Protein AF-A0A943I7S5-F1 (afdb_monomer_lite)

Structure (mmCIF, N/CA/C/O backbone):
data_AF-A0A943I7S5-F1
#
_entry.id   AF-A0A943I7S5-F1
#
loop_
_atom_site.group_PDB
_atom_site.id
_atom_site.type_symbol
_atom_site.label_atom_id
_atom_site.label_alt_id
_atom_site.label_comp_id
_atom_site.label_asym_id
_atom_site.label_entity_id
_atom_site.label_seq_id
_atom_site.pdbx_PDB_ins_code
_atom_site.Cartn_x
_atom_site.Cartn_y
_atom_site.Cartn_z
_atom_site.occupancy
_atom_site.B_iso_or_equiv
_atom_site.auth_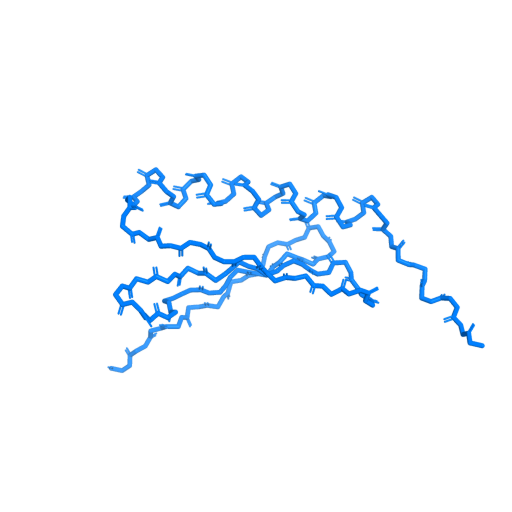seq_id
_atom_site.auth_comp_id
_atom_site.auth_asym_id
_atom_site.auth_atom_id
_atom_site.pdbx_PDB_model_num
ATOM 1 N N . MET A 1 1 ? 8.598 -12.351 -26.338 1.00 44.34 1 MET A N 1
ATOM 2 C CA . MET A 1 1 ? 7.909 -11.793 -25.154 1.00 44.34 1 MET A CA 1
ATOM 3 C C . MET A 1 1 ? 8.643 -10.520 -24.776 1.00 44.34 1 MET A C 1
ATOM 5 O O . MET A 1 1 ? 9.832 -10.613 -24.490 1.00 44.34 1 MET A O 1
ATOM 9 N N . SER A 1 2 ? 8.021 -9.341 -24.884 1.00 47.91 2 SER A N 1
ATOM 10 C CA . SER A 1 2 ? 8.672 -8.119 -24.403 1.00 47.91 2 SER A CA 1
ATOM 11 C C . SER A 1 2 ? 8.868 -8.278 -22.902 1.00 47.91 2 SER A C 1
ATOM 13 O O . SER A 1 2 ? 7.901 -8.499 -22.176 1.00 47.91 2 SER A O 1
ATOM 15 N N . LYS A 1 3 ? 10.120 -8.229 -22.442 1.00 56.69 3 LYS A N 1
ATOM 16 C CA . LYS A 1 3 ? 10.412 -8.043 -21.024 1.00 56.69 3 LYS A CA 1
ATOM 17 C C . LYS A 1 3 ? 9.686 -6.760 -20.628 1.00 56.69 3 LYS A C 1
ATOM 19 O O . LYS A 1 3 ? 10.104 -5.688 -21.057 1.00 56.69 3 LYS A O 1
ATOM 24 N N . ASN A 1 4 ? 8.575 -6.853 -19.895 1.00 63.41 4 ASN A N 1
ATOM 25 C CA . ASN A 1 4 ? 8.119 -5.698 -19.133 1.00 63.41 4 ASN A CA 1
ATOM 26 C C . ASN A 1 4 ? 9.322 -5.327 -18.268 1.00 63.41 4 ASN A C 1
ATOM 28 O O . ASN A 1 4 ? 9.752 -6.128 -17.438 1.00 63.41 4 ASN A O 1
ATOM 32 N N . ASN A 1 5 ? 9.949 -4.189 -18.564 1.00 79.06 5 ASN A N 1
ATOM 33 C CA . ASN A 1 5 ? 11.095 -3.695 -17.816 1.00 79.06 5 ASN A CA 1
ATOM 34 C C . ASN A 1 5 ? 10.573 -3.195 -16.472 1.00 79.06 5 ASN A C 1
ATOM 36 O O . ASN A 1 5 ? 10.398 -1.994 -16.284 1.00 79.06 5 ASN A O 1
ATOM 40 N N . PHE A 1 6 ? 10.282 -4.138 -15.577 1.00 89.62 6 PHE A N 1
ATOM 41 C CA . PHE A 1 6 ? 9.857 -3.848 -14.224 1.00 89.62 6 PHE A CA 1
ATOM 42 C C . PHE A 1 6 ? 10.931 -2.994 -13.553 1.00 89.62 6 PHE A C 1
ATOM 44 O O . PHE A 1 6 ? 12.082 -3.405 -13.378 1.00 89.62 6 PHE A O 1
ATOM 51 N N . ASN A 1 7 ? 10.568 -1.772 -13.202 1.00 94.06 7 ASN A N 1
ATOM 52 C CA . ASN A 1 7 ? 11.461 -0.820 -12.587 1.00 94.06 7 ASN A CA 1
ATOM 53 C C . ASN A 1 7 ? 11.528 -1.075 -11.076 1.00 94.06 7 ASN A C 1
ATOM 55 O O . ASN A 1 7 ? 10.770 -0.511 -10.286 1.00 94.06 7 ASN A O 1
ATOM 59 N N . HIS A 1 8 ? 12.493 -1.897 -10.661 1.00 93.44 8 HIS A N 1
ATOM 60 C CA . HIS A 1 8 ? 12.718 -2.232 -9.251 1.00 93.44 8 HIS A CA 1
ATOM 61 C C . HIS A 1 8 ? 12.906 -1.007 -8.344 1.00 93.44 8 HIS A C 1
ATOM 63 O O . HIS A 1 8 ? 12.455 -1.029 -7.197 1.00 93.44 8 HIS A O 1
ATOM 69 N N . ASN A 1 9 ? 13.515 0.074 -8.844 1.00 95.75 9 ASN A N 1
ATOM 70 C CA . ASN A 1 9 ? 13.698 1.304 -8.069 1.00 95.75 9 ASN A CA 1
ATOM 71 C C . ASN A 1 9 ? 12.357 2.004 -7.824 1.00 95.75 9 ASN A C 1
ATOM 73 O O . ASN A 1 9 ? 12.073 2.432 -6.706 1.00 95.75 9 ASN A O 1
ATOM 77 N N . MET A 1 10 ? 11.512 2.084 -8.854 1.00 96.31 10 MET A N 1
ATOM 78 C CA . MET A 1 10 ? 10.181 2.675 -8.733 1.00 96.31 10 MET A CA 1
ATOM 79 C C . MET A 1 10 ? 9.278 1.837 -7.823 1.00 96.31 10 MET A C 1
ATOM 81 O O . MET A 1 10 ? 8.600 2.392 -6.961 1.00 96.31 10 MET A O 1
ATOM 85 N N . PHE A 1 11 ? 9.322 0.511 -7.955 1.00 96.62 11 PHE A N 1
ATOM 86 C CA . PHE A 1 11 ? 8.602 -0.389 -7.058 1.00 96.62 11 PHE A CA 1
ATOM 87 C C . PHE A 1 11 ? 9.054 -0.232 -5.604 1.00 96.62 11 PHE A C 1
ATOM 89 O O . PHE A 1 11 ? 8.216 -0.063 -4.723 1.00 96.62 11 PHE A O 1
ATOM 96 N N . SER A 1 12 ? 10.367 -0.206 -5.354 1.00 96.19 12 SER A N 1
ATOM 97 C CA . SER A 1 12 ? 10.915 -0.021 -4.003 1.00 96.19 12 SER A CA 1
ATOM 98 C C . SER A 1 12 ? 10.491 1.317 -3.399 1.00 96.19 12 SER A C 1
ATOM 100 O O . SER A 1 12 ? 10.126 1.375 -2.227 1.00 96.19 12 SER A O 1
ATOM 102 N N . LYS A 1 13 ? 10.466 2.389 -4.204 1.00 97.19 13 LYS A N 1
ATOM 103 C CA . LYS A 1 13 ? 9.948 3.691 -3.772 1.00 97.19 13 LYS A CA 1
ATOM 104 C C . LYS A 1 13 ? 8.461 3.608 -3.405 1.00 97.19 13 LYS A C 1
ATOM 106 O O . LYS A 1 13 ? 8.099 3.990 -2.297 1.00 97.19 13 LYS A O 1
ATOM 111 N N . ASN A 1 14 ? 7.619 3.077 -4.296 1.00 97.62 14 ASN A N 1
ATOM 112 C CA . ASN A 1 14 ? 6.179 2.939 -4.047 1.00 97.62 14 ASN A CA 1
ATOM 113 C C . ASN A 1 14 ? 5.898 2.089 -2.798 1.00 97.62 14 ASN A C 1
ATOM 115 O O . ASN A 1 14 ? 4.997 2.410 -2.025 1.00 97.62 14 ASN A O 1
ATOM 119 N N . LEU A 1 15 ? 6.677 1.025 -2.584 1.00 97.25 15 LEU A N 1
ATOM 120 C CA . LEU A 1 15 ? 6.558 0.157 -1.418 1.00 97.25 15 LEU A CA 1
ATOM 121 C C . LEU A 1 15 ? 6.965 0.882 -0.126 1.00 97.25 15 LEU A C 1
ATOM 123 O O . LEU A 1 15 ? 6.247 0.784 0.866 1.00 97.25 15 LEU A O 1
ATOM 127 N N . ASN A 1 16 ? 8.055 1.655 -0.138 1.00 97.75 16 ASN A N 1
ATOM 128 C CA . ASN A 1 16 ? 8.465 2.472 1.009 1.00 97.75 16 ASN A CA 1
ATOM 129 C C . ASN A 1 16 ? 7.414 3.530 1.364 1.00 97.75 16 ASN A C 1
ATOM 131 O O . ASN A 1 16 ? 7.031 3.646 2.528 1.00 97.75 16 ASN A O 1
ATOM 135 N N . ASP A 1 17 ? 6.901 4.255 0.368 1.00 97.44 17 ASP A N 1
ATOM 136 C CA . ASP A 1 17 ? 5.848 5.256 0.567 1.00 97.44 17 ASP A CA 1
ATOM 137 C C . ASP A 1 17 ? 4.577 4.610 1.157 1.00 97.44 17 ASP A C 1
ATOM 139 O O . ASP A 1 17 ? 3.959 5.153 2.078 1.00 97.44 17 ASP A O 1
ATOM 143 N N . ALA A 1 18 ? 4.218 3.410 0.683 1.00 97.38 18 ALA A N 1
ATOM 144 C CA . ALA A 1 18 ? 3.121 2.618 1.232 1.00 97.38 18 ALA A CA 1
ATOM 145 C C . ALA A 1 18 ? 3.362 2.207 2.695 1.00 97.38 18 ALA A C 1
ATOM 147 O O . ALA A 1 18 ? 2.446 2.313 3.513 1.00 97.38 18 ALA A O 1
ATOM 148 N N . TYR A 1 19 ? 4.578 1.778 3.048 1.00 97.12 19 TYR A N 1
ATOM 149 C CA . TYR A 1 19 ? 4.937 1.437 4.428 1.00 97.12 19 TYR A CA 1
ATOM 150 C C . TYR A 1 19 ? 4.825 2.635 5.375 1.00 97.12 19 TYR A C 1
ATOM 152 O O . TYR A 1 19 ? 4.240 2.495 6.451 1.00 97.12 19 TYR A O 1
ATOM 160 N N . PHE A 1 20 ? 5.324 3.812 4.983 1.00 96.88 20 PHE A N 1
ATOM 161 C CA . PHE A 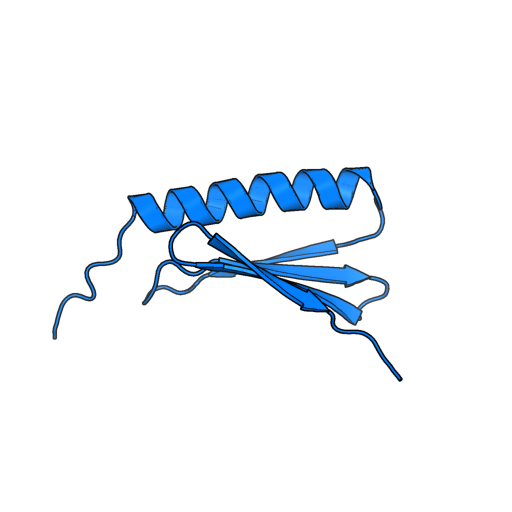1 20 ? 5.192 5.025 5.797 1.00 96.88 20 PHE A CA 1
ATOM 162 C C . PHE A 1 20 ? 3.729 5.381 6.052 1.00 96.88 20 PHE A C 1
ATOM 164 O O . PHE A 1 20 ? 3.339 5.652 7.186 1.00 96.88 20 PHE A O 1
ATOM 171 N N . GLU A 1 21 ? 2.893 5.311 5.021 1.00 95.50 21 GLU A N 1
ATOM 172 C CA . GLU A 1 21 ? 1.469 5.587 5.166 1.00 95.50 21 GLU A CA 1
ATOM 173 C C . GLU A 1 21 ? 0.779 4.565 6.084 1.00 95.50 21 GLU A C 1
ATOM 175 O O . GLU A 1 21 ? -0.057 4.951 6.893 1.00 95.50 21 GLU A O 1
ATOM 180 N N . ILE A 1 22 ? 1.144 3.279 6.033 1.00 96.19 22 ILE A N 1
ATOM 181 C CA . ILE A 1 22 ? 0.613 2.267 6.964 1.00 96.19 22 ILE A CA 1
ATOM 182 C C . ILE A 1 22 ? 0.948 2.619 8.415 1.00 96.19 22 ILE A C 1
ATOM 184 O O . ILE A 1 22 ? 0.075 2.504 9.278 1.00 96.19 22 ILE A O 1
ATOM 188 N N . ILE A 1 23 ? 2.183 3.056 8.682 1.00 96.38 23 ILE A N 1
ATOM 189 C CA . ILE A 1 23 ? 2.610 3.486 10.019 1.00 96.38 23 ILE A CA 1
ATOM 190 C C . ILE A 1 23 ? 1.750 4.663 10.489 1.00 96.38 23 ILE A C 1
ATOM 192 O O . ILE A 1 23 ? 1.216 4.618 11.596 1.00 96.38 23 ILE A O 1
ATOM 196 N N . GLU A 1 24 ? 1.546 5.675 9.643 1.00 95.31 24 GLU A N 1
ATOM 197 C CA . GLU A 1 24 ? 0.708 6.833 9.978 1.00 95.31 24 GLU A CA 1
ATOM 198 C C . GLU A 1 24 ? -0.755 6.445 10.230 1.00 95.31 24 GLU A C 1
ATOM 200 O O . GLU A 1 24 ? -1.349 6.867 11.221 1.00 95.31 24 GLU A O 1
ATOM 205 N N . GLN A 1 25 ? -1.340 5.576 9.401 1.00 94.12 25 GLN A N 1
ATOM 206 C CA . GLN A 1 25 ? -2.715 5.105 9.608 1.00 94.12 25 GLN A CA 1
ATOM 207 C C . GLN A 1 25 ? -2.859 4.337 10.930 1.00 94.12 25 GLN A C 1
ATOM 209 O O . GLN A 1 25 ? -3.836 4.532 11.651 1.00 94.12 25 GLN A O 1
ATOM 214 N N . LYS A 1 26 ? -1.864 3.518 11.292 1.00 93.38 26 LY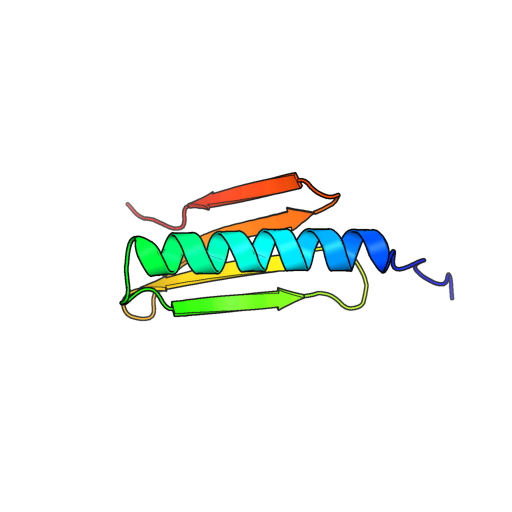S A N 1
ATOM 215 C CA . LYS A 1 26 ? -1.831 2.794 12.570 1.00 93.38 26 LYS A CA 1
ATOM 216 C C . LYS A 1 26 ? -1.632 3.701 13.783 1.00 93.38 26 LYS A C 1
ATOM 218 O O . LYS A 1 26 ? -2.128 3.365 14.854 1.00 93.38 26 LYS A O 1
ATOM 223 N N . ARG A 1 27 ? -0.936 4.833 13.634 1.00 95.12 27 ARG A N 1
ATOM 224 C CA . ARG A 1 27 ? -0.820 5.855 14.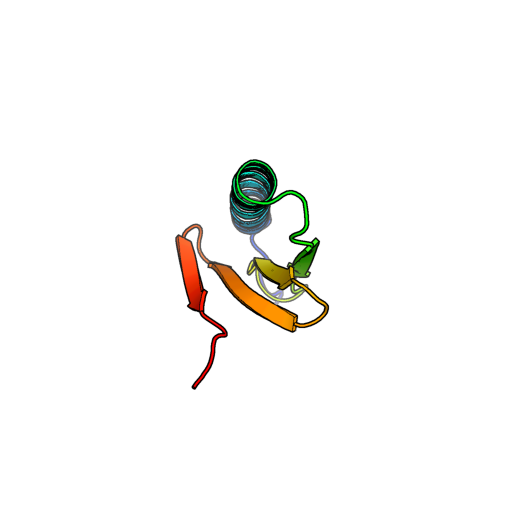692 1.00 95.12 27 ARG A CA 1
ATOM 225 C C . ARG A 1 27 ? -2.156 6.544 14.970 1.00 95.12 27 ARG A C 1
ATOM 227 O O . ARG A 1 27 ? -2.419 6.900 16.111 1.00 95.12 27 ARG A O 1
ATOM 234 N N . ILE A 1 28 ? -2.982 6.721 13.939 1.00 93.88 28 ILE A N 1
ATOM 235 C CA . ILE A 1 28 ? -4.300 7.362 14.044 1.00 93.88 28 ILE A CA 1
ATOM 236 C C . ILE A 1 28 ? -5.348 6.391 14.605 1.00 93.88 28 ILE A C 1
ATOM 238 O O . ILE A 1 28 ? -6.158 6.776 15.445 1.00 93.88 28 ILE A O 1
ATOM 242 N N . ASP A 1 29 ? -5.355 5.143 14.132 1.00 92.88 29 ASP A N 1
ATOM 243 C CA . ASP A 1 29 ? -6.356 4.139 14.496 1.00 92.88 29 ASP A CA 1
ATOM 244 C C . ASP A 1 29 ? -5.718 2.748 14.611 1.00 92.88 29 ASP A C 1
ATOM 246 O O . ASP A 1 29 ? -5.390 2.104 13.613 1.00 92.88 29 ASP A O 1
ATOM 250 N N . LEU A 1 30 ? -5.559 2.253 15.839 1.00 91.62 30 LEU A N 1
ATOM 251 C CA . LEU A 1 30 ? -4.930 0.953 16.094 1.00 91.62 30 LEU A CA 1
ATOM 252 C C . LEU A 1 30 ? -5.756 -0.226 15.548 1.00 91.62 30 LEU A C 1
ATOM 254 O O . LEU A 1 30 ? -5.176 -1.253 15.165 1.00 91.62 30 LEU A O 1
ATOM 258 N N . ASP A 1 31 ? -7.078 -0.060 15.435 1.00 93.50 31 ASP A N 1
ATOM 259 C CA . ASP A 1 31 ? -8.013 -1.100 14.996 1.00 93.50 31 ASP A CA 1
ATOM 260 C C . ASP A 1 31 ? -8.063 -1.257 13.471 1.00 93.50 31 ASP A C 1
ATOM 262 O O . ASP A 1 31 ? -8.605 -2.247 12.963 1.00 93.50 31 ASP A O 1
ATOM 266 N N . VAL A 1 32 ? -7.499 -0.311 12.710 1.00 95.00 32 VAL A N 1
ATOM 267 C CA . VAL A 1 32 ? -7.452 -0.426 11.250 1.00 95.00 32 VAL A CA 1
ATOM 268 C C . VAL A 1 32 ? -6.471 -1.525 10.852 1.00 95.00 32 VAL A C 1
ATOM 270 O O . VAL A 1 32 ? -5.319 -1.545 11.275 1.00 95.00 32 VAL A O 1
ATOM 273 N N . ARG A 1 33 ? -6.899 -2.479 10.032 1.00 95.75 33 ARG A N 1
ATOM 274 C CA . ARG A 1 33 ? -6.010 -3.464 9.406 1.00 95.75 33 ARG A CA 1
ATOM 275 C C . ARG A 1 33 ? -5.569 -2.930 8.050 1.00 95.75 33 ARG A C 1
ATOM 277 O O . ARG A 1 33 ? -6.385 -2.378 7.320 1.00 95.75 33 ARG A O 1
ATOM 284 N N . CYS A 1 34 ? -4.302 -3.119 7.705 1.00 96.25 34 CYS A N 1
ATOM 285 C CA . CYS A 1 34 ? -3.765 -2.733 6.404 1.00 96.25 34 CYS A CA 1
ATOM 286 C C . CYS A 1 34 ? -3.380 -3.994 5.630 1.00 96.25 34 CYS A C 1
ATOM 288 O O . CYS A 1 34 ? -2.698 -4.858 6.176 1.00 96.25 34 CYS A O 1
ATOM 290 N N . GLN A 1 35 ? -3.799 -4.089 4.371 1.00 96.38 35 GLN A N 1
ATOM 291 C CA . GLN A 1 35 ? -3.385 -5.145 3.448 1.00 96.38 35 GLN A CA 1
ATOM 292 C C . GLN A 1 35 ? -2.693 -4.516 2.242 1.00 96.38 35 GLN A C 1
ATOM 294 O O . GLN A 1 35 ? -3.217 -3.565 1.663 1.00 96.38 35 GLN A O 1
ATOM 299 N N . ILE A 1 36 ? -1.534 -5.055 1.866 1.00 97.00 36 ILE A N 1
ATOM 300 C CA . ILE A 1 36 ? -0.777 -4.616 0.692 1.00 97.00 36 ILE A CA 1
ATOM 301 C C . ILE A 1 36 ? -1.063 -5.571 -0.471 1.00 97.00 36 ILE A C 1
ATOM 303 O O . ILE A 1 36 ? -1.062 -6.787 -0.292 1.00 97.00 36 ILE A O 1
ATOM 307 N N . GLU A 1 37 ? -1.292 -5.016 -1.657 1.00 96.88 37 GLU A N 1
ATOM 308 C CA . GLU A 1 37 ? -1.355 -5.741 -2.930 1.00 96.88 37 GLU A CA 1
ATOM 309 C C . GLU A 1 37 ? -0.301 -5.176 -3.881 1.00 96.88 37 GLU A C 1
ATOM 311 O O . GLU A 1 37 ? -0.143 -3.957 -3.996 1.00 96.88 37 GLU A O 1
ATOM 316 N N . THR A 1 38 ? 0.405 -6.069 -4.567 1.00 95.44 38 THR A N 1
ATOM 317 C CA . THR A 1 38 ? 1.431 -5.750 -5.563 1.00 95.44 38 THR A CA 1
ATOM 318 C C . TH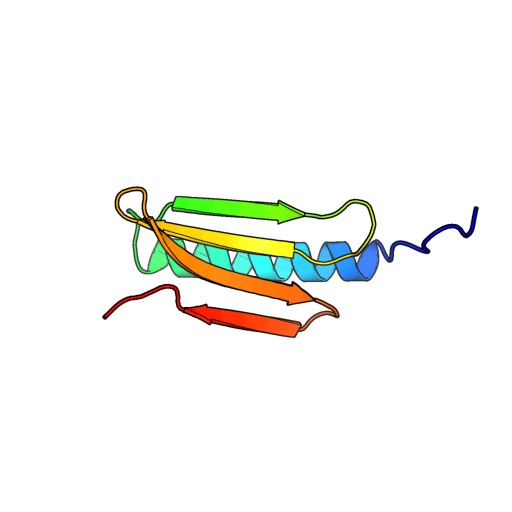R A 1 38 ? 1.165 -6.516 -6.858 1.00 95.44 38 THR A C 1
ATOM 320 O O . THR A 1 38 ? 0.444 -7.516 -6.862 1.00 95.44 38 THR A O 1
ATOM 323 N N . ASN A 1 39 ? 1.738 -6.045 -7.967 1.00 88.12 39 ASN A N 1
ATOM 324 C CA . ASN A 1 39 ? 1.666 -6.705 -9.269 1.00 88.12 39 ASN A CA 1
ATOM 325 C C . ASN A 1 39 ? 3.070 -7.146 -9.712 1.00 88.12 39 ASN A C 1
ATOM 327 O O . ASN A 1 39 ? 4.050 -6.449 -9.479 1.00 88.12 39 ASN A O 1
ATOM 331 N N . VAL A 1 40 ? 3.175 -8.301 -10.372 1.00 86.81 40 VAL A N 1
ATOM 332 C CA . VAL A 1 40 ? 4.429 -8.763 -10.998 1.00 86.81 40 VAL A CA 1
ATOM 333 C C . VAL A 1 40 ? 4.712 -8.063 -12.331 1.00 86.81 40 VAL A C 1
ATOM 335 O O . VAL A 1 40 ? 5.834 -8.096 -12.824 1.00 86.81 40 VAL A O 1
ATOM 338 N N . ASN A 1 41 ? 3.689 -7.443 -12.925 1.00 90.00 41 ASN A N 1
ATOM 339 C CA . ASN A 1 41 ? 3.753 -6.853 -14.261 1.00 90.00 41 ASN A CA 1
ATOM 340 C C . ASN A 1 41 ? 3.955 -5.333 -14.264 1.00 90.00 41 ASN A C 1
ATOM 342 O O . ASN A 1 41 ? 4.269 -4.791 -15.323 1.00 90.00 41 ASN A O 1
ATOM 346 N N . ASP A 1 42 ? 3.743 -4.661 -13.128 1.00 92.00 42 ASP A N 1
ATOM 347 C CA . ASP A 1 42 ? 3.898 -3.214 -12.963 1.00 92.00 42 ASP A CA 1
ATOM 348 C C . ASP A 1 42 ? 4.262 -2.864 -11.513 1.00 92.00 42 ASP A C 1
ATOM 350 O O . ASP A 1 42 ? 4.030 -3.643 -10.591 1.00 92.00 42 ASP A O 1
ATOM 354 N N . GLU A 1 43 ? 4.824 -1.679 -11.301 1.00 95.81 43 GLU A N 1
ATOM 355 C CA . GLU A 1 43 ? 5.383 -1.257 -10.015 1.00 95.81 43 GLU A CA 1
ATOM 356 C C . GLU A 1 43 ? 4.334 -0.707 -9.036 1.00 95.81 43 GLU A C 1
ATOM 358 O O . GLU A 1 43 ? 4.692 -0.091 -8.027 1.00 95.81 43 GLU A O 1
ATOM 363 N N . THR A 1 44 ? 3.041 -0.858 -9.334 1.00 96.25 44 THR A N 1
ATOM 364 C CA . THR A 1 44 ? 1.959 -0.319 -8.511 1.00 96.25 44 THR A CA 1
ATOM 365 C C . THR A 1 44 ? 1.863 -1.080 -7.195 1.00 96.25 44 THR A C 1
ATOM 367 O O . THR A 1 44 ? 1.815 -2.310 -7.157 1.00 96.25 44 THR A O 1
ATOM 370 N N . VAL A 1 45 ? 1.747 -0.329 -6.103 1.00 97.88 45 VAL A N 1
ATOM 371 C CA . VAL A 1 45 ? 1.469 -0.862 -4.768 1.00 97.88 45 VAL A CA 1
ATOM 372 C C . VAL A 1 45 ? 0.136 -0.302 -4.299 1.00 97.88 45 VAL A C 1
ATOM 374 O O . VAL A 1 45 ? -0.077 0.909 -4.328 1.00 97.88 45 VAL A O 1
ATOM 377 N N . LYS A 1 46 ? -0.780 -1.159 -3.852 1.00 97.56 46 LYS A N 1
ATOM 378 C CA . LYS A 1 46 ? -2.032 -0.724 -3.228 1.00 97.56 46 LYS A CA 1
ATOM 379 C C . LYS A 1 46 ? -2.036 -1.072 -1.752 1.00 97.56 46 LYS A C 1
ATOM 381 O O . LYS A 1 46 ? -1.583 -2.143 -1.367 1.00 97.56 46 LYS A O 1
ATOM 386 N N . VAL A 1 47 ? -2.601 -0.184 -0.944 1.00 97.75 47 VAL A N 1
ATOM 387 C CA . VAL A 1 47 ? -2.869 -0.417 0.474 1.00 97.75 47 VAL A CA 1
ATOM 388 C C . VAL A 1 47 ? -4.367 -0.305 0.710 1.00 97.75 47 VAL A C 1
ATOM 390 O O . VAL A 1 47 ? -4.971 0.746 0.486 1.00 97.75 47 VAL A O 1
ATOM 393 N N . TYR A 1 48 ? -4.963 -1.391 1.184 1.00 96.75 48 TYR A N 1
ATOM 394 C CA . TYR A 1 48 ? -6.352 -1.448 1.613 1.00 96.75 48 TYR A CA 1
ATOM 395 C C . TYR A 1 48 ? -6.412 -1.244 3.119 1.00 96.75 48 TYR A C 1
ATOM 397 O O . TYR A 1 48 ? -5.844 -2.028 3.878 1.00 96.75 48 TYR A O 1
ATOM 405 N N . LEU A 1 49 ? -7.117 -0.202 3.552 1.00 95.56 49 LEU A N 1
ATOM 406 C CA . LEU A 1 49 ? -7.443 0.009 4.956 1.00 95.56 49 LEU A CA 1
ATOM 407 C C . LEU A 1 49 ? -8.780 -0.663 5.236 1.00 95.56 49 LEU A C 1
ATOM 409 O O . LEU A 1 49 ? -9.786 -0.362 4.589 1.00 95.56 49 LEU A O 1
ATOM 413 N N . ILE A 1 50 ? -8.784 -1.564 6.208 1.00 95.06 50 ILE A N 1
ATOM 414 C CA . ILE A 1 50 ? -9.902 -2.433 6.547 1.00 95.06 50 ILE A CA 1
ATOM 415 C C . ILE A 1 50 ? -10.278 -2.184 8.004 1.00 95.06 50 ILE A C 1
ATOM 417 O O . ILE A 1 50 ? -9.467 -2.385 8.905 1.00 95.06 50 ILE A O 1
ATOM 421 N N . LYS A 1 51 ? -11.526 -1.795 8.255 1.00 94.12 51 LYS A N 1
ATOM 422 C CA . LYS A 1 51 ? -12.074 -1.619 9.606 1.00 94.12 51 LYS A CA 1
ATOM 423 C C . LYS A 1 51 ? -13.381 -2.389 9.717 1.00 94.12 51 LYS A C 1
ATOM 425 O O . LYS A 1 51 ? -14.215 -2.320 8.817 1.00 94.12 51 LYS A O 1
ATOM 430 N N . LYS A 1 52 ? -13.558 -3.158 10.798 1.00 93.38 52 LYS A N 1
ATOM 431 C CA . LYS A 1 52 ? -14.731 -4.041 10.994 1.00 93.38 52 LYS A CA 1
ATOM 432 C C . LYS A 1 52 ? -15.021 -4.922 9.758 1.00 93.38 52 LYS A C 1
ATOM 434 O O . LYS A 1 52 ? -16.157 -5.007 9.303 1.00 93.38 52 LYS A O 1
ATOM 439 N N . ASN A 1 53 ? -13.973 -5.523 9.187 1.00 90.81 53 ASN A N 1
ATOM 440 C CA . ASN A 1 53 ? -14.005 -6.353 7.969 1.00 90.81 53 ASN A CA 1
ATOM 441 C C . ASN A 1 53 ? -14.509 -5.657 6.687 1.00 90.81 53 ASN A C 1
ATOM 443 O O . ASN A 1 53 ? -14.791 -6.331 5.700 1.00 90.81 53 ASN A O 1
ATOM 447 N N . LYS A 1 54 ? -14.592 -4.322 6.662 1.00 93.00 54 LYS A N 1
ATOM 448 C CA . LYS A 1 54 ? -14.923 -3.542 5.462 1.00 93.00 54 LYS A CA 1
ATOM 449 C C . LYS A 1 54 ? -13.718 -2.732 5.012 1.00 93.00 54 LYS A C 1
ATOM 451 O O . LYS A 1 54 ? -13.066 -2.093 5.837 1.00 93.00 54 LYS A O 1
ATOM 456 N N . ILE A 1 55 ? -13.444 -2.731 3.709 1.00 94.19 55 ILE A N 1
ATOM 457 C CA . ILE A 1 55 ? -12.475 -1.809 3.110 1.00 94.19 55 ILE A CA 1
ATOM 458 C C . ILE A 1 55 ? -13.078 -0.407 3.190 1.00 94.19 55 ILE A C 1
ATOM 460 O O . ILE A 1 55 ? -14.133 -0.166 2.614 1.00 94.19 55 ILE A O 1
ATOM 464 N N . ILE A 1 56 ? -12.413 0.498 3.902 1.00 93.31 56 ILE A N 1
ATOM 465 C CA . ILE A 1 56 ? -12.856 1.890 4.076 1.00 93.31 56 ILE A CA 1
ATOM 466 C C . ILE A 1 56 ? -12.097 2.856 3.162 1.00 93.31 56 ILE A C 1
ATOM 468 O O . ILE A 1 56 ? -12.579 3.942 2.845 1.00 93.31 56 ILE A O 1
ATOM 472 N N . LYS A 1 57 ? -10.894 2.474 2.727 1.00 93.75 57 LYS A N 1
ATOM 473 C CA . LYS A 1 57 ? -9.997 3.326 1.945 1.00 93.75 57 LYS A CA 1
ATOM 474 C C . LYS A 1 57 ? -9.018 2.471 1.153 1.00 93.75 57 LYS A C 1
ATOM 476 O O . LYS A 1 57 ? -8.496 1.484 1.666 1.00 93.75 57 LYS A O 1
ATOM 481 N N . ILE A 1 58 ? -8.773 2.874 -0.090 1.00 96.38 58 ILE A N 1
ATOM 482 C CA . ILE A 1 58 ? -7.756 2.290 -0.962 1.00 96.38 58 ILE A CA 1
ATOM 483 C C . ILE A 1 58 ? -6.764 3.393 -1.303 1.00 96.38 58 ILE A C 1
ATOM 485 O O . ILE A 1 58 ? -7.131 4.446 -1.832 1.00 96.38 58 ILE A O 1
ATOM 489 N N . LEU A 1 59 ? -5.505 3.146 -0.983 1.00 96.69 59 LEU A N 1
ATOM 490 C CA . LEU A 1 59 ? -4.377 3.976 -1.372 1.00 96.69 59 LEU A CA 1
ATOM 491 C C . LEU A 1 59 ? -3.638 3.258 -2.487 1.00 96.69 59 LEU A C 1
ATOM 493 O O . LEU A 1 59 ? -3.446 2.051 -2.425 1.00 96.69 59 LEU A O 1
ATOM 497 N N . THR A 1 60 ? -3.275 3.977 -3.537 1.00 97.44 60 THR A N 1
ATOM 498 C CA . THR A 1 60 ? -2.540 3.429 -4.678 1.00 97.44 60 THR A CA 1
ATOM 499 C C . THR A 1 60 ? -1.285 4.256 -4.880 1.00 97.44 60 THR A C 1
ATOM 501 O O . THR A 1 60 ? -1.363 5.474 -4.977 1.00 97.44 60 THR A O 1
ATOM 504 N N . PHE A 1 61 ? -0.140 3.597 -4.943 1.00 97.12 61 PHE A N 1
ATOM 505 C CA . PHE A 1 61 ? 1.165 4.191 -5.176 1.00 97.12 61 PHE A CA 1
ATOM 506 C C . PHE A 1 61 ? 1.641 3.733 -6.545 1.00 97.12 61 PHE A C 1
ATOM 508 O O . PHE A 1 61 ? 1.831 2.538 -6.768 1.00 97.12 61 PHE A O 1
ATOM 515 N N . LYS A 1 62 ? 1.763 4.675 -7.476 1.00 95.19 62 LYS A N 1
ATOM 516 C CA . LYS A 1 62 ? 2.145 4.414 -8.866 1.00 95.19 62 LYS A CA 1
ATOM 517 C C . LYS A 1 62 ? 2.996 5.570 -9.364 1.00 95.19 62 LYS A C 1
ATOM 519 O O . LYS A 1 62 ? 2.694 6.720 -9.057 1.00 95.19 62 LYS A O 1
ATOM 524 N N . GLU A 1 63 ? 4.063 5.263 -10.103 1.00 93.12 63 GLU A N 1
ATOM 525 C CA . GLU A 1 63 ? 4.994 6.272 -10.642 1.00 93.12 63 GLU A CA 1
ATOM 526 C C . GLU A 1 63 ? 5.542 7.231 -9.560 1.00 93.12 63 GLU A C 1
ATOM 528 O O . GLU A 1 63 ? 5.838 8.398 -9.820 1.00 93.12 63 GLU A O 1
ATOM 533 N N . GLY A 1 64 ? 5.661 6.756 -8.312 1.00 89.56 64 GLY A N 1
ATOM 534 C CA . GLY A 1 64 ? 6.156 7.546 -7.191 1.00 89.56 64 GLY A CA 1
ATOM 535 C C . GLY A 1 64 ? 5.175 8.608 -6.694 1.00 89.56 64 GLY A C 1
ATOM 536 O O . GLY A 1 64 ? 5.614 9.578 -6.072 1.00 89.56 64 GLY A O 1
ATOM 537 N N . LYS A 1 65 ? 3.883 8.456 -7.008 1.00 94.12 65 LYS A N 1
ATOM 538 C CA . LYS A 1 65 ? 2.777 9.318 -6.580 1.00 94.12 65 LYS A CA 1
ATOM 539 C C . LYS A 1 65 ? 1.743 8.508 -5.805 1.00 94.12 65 LYS A C 1
ATOM 541 O O . LYS A 1 65 ? 1.509 7.338 -6.103 1.00 94.12 65 LYS A O 1
ATOM 546 N N . LYS A 1 66 ? 1.083 9.165 -4.848 1.00 94.62 66 LYS A N 1
ATOM 547 C CA . LYS A 1 66 ? -0.019 8.609 -4.053 1.00 94.62 66 LYS A CA 1
ATOM 548 C C . LYS A 1 66 ? -1.367 9.039 -4.628 1.00 94.62 66 LYS A C 1
ATOM 550 O O . LYS A 1 66 ? -1.633 10.227 -4.781 1.00 94.62 66 LYS A O 1
ATOM 555 N N . TYR A 1 67 ? -2.239 8.070 -4.857 1.00 93.69 67 TYR A N 1
ATOM 556 C CA . TYR A 1 67 ? -3.629 8.236 -5.258 1.00 93.69 67 TYR A CA 1
ATOM 557 C C . TYR A 1 67 ? -4.536 7.671 -4.169 1.00 93.69 67 TYR A C 1
ATOM 559 O O . TYR A 1 67 ? -4.194 6.698 -3.492 1.00 93.69 67 TYR A O 1
ATOM 567 N N . TYR A 1 68 ? -5.705 8.277 -3.997 1.00 88.81 68 TYR A N 1
ATOM 568 C CA . TYR A 1 68 ? -6.646 7.916 -2.946 1.00 88.81 68 TYR A CA 1
ATOM 569 C C . TYR A 1 68 ? -8.037 7.681 -3.516 1.00 88.81 68 TYR A C 1
ATOM 571 O O . TYR A 1 68 ? -8.555 8.494 -4.280 1.00 88.81 68 TYR A O 1
ATOM 579 N N . LYS A 1 69 ? -8.660 6.588 -3.074 1.00 85.38 69 LYS A N 1
ATOM 580 C CA . LYS A 1 69 ? -10.082 6.325 -3.256 1.00 85.38 69 LYS A CA 1
ATOM 581 C C . LYS A 1 69 ? -10.709 5.996 -1.903 1.00 85.38 69 LYS A C 1
ATOM 583 O O . LYS A 1 69 ? -10.369 4.987 -1.282 1.00 85.38 69 LYS A O 1
ATOM 588 N N . SER A 1 70 ? -11.631 6.847 -1.456 1.00 79.88 70 SER A N 1
ATOM 589 C CA . SER A 1 70 ? -12.496 6.542 -0.312 1.00 79.88 70 SER A CA 1
ATOM 590 C C . SER A 1 70 ? -13.485 5.447 -0.694 1.00 79.88 70 SER A C 1
ATOM 592 O O . SER A 1 70 ? -14.072 5.507 -1.776 1.00 79.88 70 SER A O 1
ATOM 594 N N . ILE A 1 71 ? -13.690 4.472 0.189 1.00 77.50 71 ILE A N 1
ATOM 595 C CA . ILE A 1 71 ? -14.728 3.446 0.054 1.00 77.50 71 ILE A CA 1
ATOM 596 C C . ILE A 1 71 ? -15.683 3.602 1.248 1.00 77.50 71 ILE A C 1
ATOM 598 O O . ILE A 1 71 ? -15.749 2.785 2.157 1.00 77.50 71 ILE A O 1
ATOM 602 N N . GLY A 1 72 ? -16.408 4.713 1.267 1.00 56.09 72 GLY A N 1
ATOM 603 C CA . GLY A 1 72 ? -17.601 4.928 2.088 1.00 56.09 72 GLY A CA 1
ATOM 604 C C . GLY A 1 72 ? -18.493 5.883 1.302 1.00 56.09 72 GLY A C 1
ATOM 605 O O . GLY A 1 72 ? -17.976 6.821 0.705 1.00 56.09 72 GLY A O 1
ATOM 606 N N . GLY A 1 73 ? -19.795 5.697 1.132 1.00 44.69 73 GLY A N 1
ATOM 607 C CA . GLY A 1 73 ? -20.810 4.934 1.854 1.00 44.69 73 GLY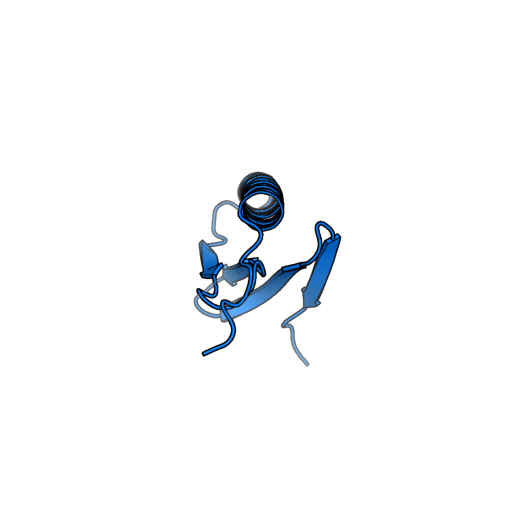 A CA 1
ATOM 608 C C . GLY A 1 73 ? -22.009 5.885 1.875 1.00 44.69 73 GLY A C 1
ATOM 609 O O . GLY A 1 73 ? -21.889 6.947 2.478 1.00 44.69 73 GLY A O 1
ATOM 610 N N . LYS A 1 74 ? -23.067 5.589 1.109 1.00 36.53 74 LYS A N 1
ATOM 611 C CA . LYS A 1 74 ? -24.354 6.289 1.258 1.00 36.53 74 LYS A CA 1
ATOM 612 C C . LYS A 1 74 ? -24.894 6.067 2.666 1.00 36.53 74 LYS A C 1
ATOM 614 O O . LYS A 1 74 ? -24.643 4.959 3.196 1.00 36.53 74 LYS A O 1
#

Sequence (74 aa):
MSKNNFNHNMFSKNLNDAYFEIIEQKRIDLDVRCQIETNVNDETVKVYLIKKNKIIKILTFKEGKKYYKSIGGK

Organism: NCBI:txid29348

Secondary structure (DSSP, 8-state):
-------HHHHHHHHHHHHHHHHHHHHH-TT-EEEEEE-SSS--EEEEEEETTEEEEEEEEETTEEEEEE----

Radius of gyration: 13.56 Å; chains: 1; bounding box: 38×21×41 Å

pLDDT: mean 89.75, std 13.74, range [36.53, 97.88]

Foldseek 3Di:
DPPLPADPVLLVLLVVVVVVVVVVVCVVPVQWDWDWDADPNYSKIKIFTAHPNDGQKIWIAHSNDIDIDGDDDD